Protein AF-A0A7W1TTC9-F1 (afdb_monomer_lite)

Structure (mmCIF, N/CA/C/O backbone):
data_AF-A0A7W1TTC9-F1
#
_entry.id   AF-A0A7W1TTC9-F1
#
loop_
_atom_site.group_PDB
_atom_site.id
_atom_site.type_symbol
_atom_site.label_atom_id
_atom_site.label_alt_id
_atom_site.label_comp_id
_atom_site.label_asym_id
_atom_site.label_entity_id
_atom_site.label_seq_id
_atom_site.pdbx_PDB_ins_code
_atom_site.Cartn_x
_atom_site.Cartn_y
_atom_site.Cartn_z
_atom_site.occupancy
_atom_site.B_iso_or_equiv
_atom_site.auth_seq_id
_atom_site.auth_comp_id
_atom_site.auth_asym_id
_atom_site.auth_atom_id
_atom_site.pdbx_PDB_model_num
ATOM 1 N N . ALA A 1 1 ? -10.951 2.739 59.918 1.00 48.66 1 ALA A N 1
ATOM 2 C CA . ALA A 1 1 ? -11.694 2.281 58.729 1.00 48.66 1 ALA A CA 1
ATOM 3 C C . ALA A 1 1 ? -11.008 2.875 57.509 1.00 48.66 1 ALA A C 1
ATOM 5 O O . ALA A 1 1 ? -11.176 4.056 57.240 1.00 48.66 1 ALA A O 1
ATOM 6 N N . SER A 1 2 ? -10.125 2.104 56.881 1.00 49.78 2 SER A N 1
ATOM 7 C CA . SER A 1 2 ? -9.281 2.545 55.764 1.00 49.78 2 SER A CA 1
ATOM 8 C C . SER A 1 2 ? -8.635 1.302 55.150 1.00 49.78 2 SER A C 1
ATOM 10 O O . SER A 1 2 ? -7.571 0.892 55.607 1.00 49.78 2 SER A O 1
ATOM 12 N N . ALA A 1 3 ? -9.315 0.642 54.209 1.00 56.06 3 ALA A N 1
ATOM 13 C CA . ALA A 1 3 ? -8.767 -0.552 53.555 1.00 56.06 3 ALA A CA 1
ATOM 14 C C . ALA A 1 3 ? -9.307 -0.841 52.136 1.00 56.06 3 ALA A C 1
ATOM 16 O O . ALA A 1 3 ? -9.112 -1.949 51.664 1.00 56.06 3 ALA A O 1
ATOM 17 N N . ASP A 1 4 ? -9.933 0.117 51.436 1.00 58.78 4 ASP A N 1
ATOM 18 C CA . ASP A 1 4 ? -10.489 -0.127 50.082 1.00 58.78 4 ASP A CA 1
ATOM 19 C C . ASP A 1 4 ? -9.902 0.774 48.976 1.00 58.78 4 ASP A C 1
ATOM 21 O O . ASP A 1 4 ? -10.428 0.837 47.869 1.00 58.78 4 ASP A O 1
AT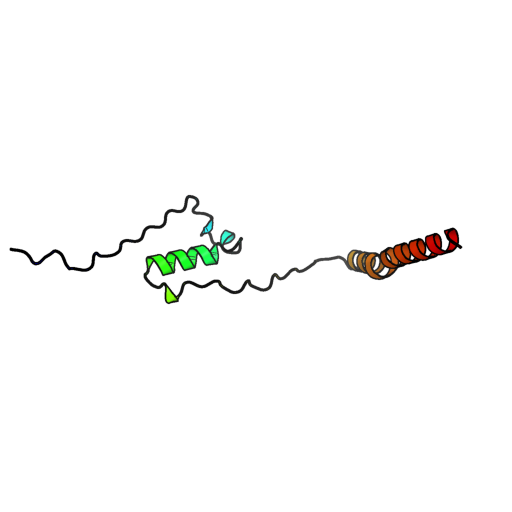OM 25 N N . ALA A 1 5 ? -8.805 1.492 49.239 1.00 59.50 5 ALA A N 1
ATOM 26 C CA . ALA A 1 5 ? -8.250 2.459 48.283 1.00 59.50 5 ALA A CA 1
ATOM 27 C C . ALA A 1 5 ? -7.193 1.890 47.312 1.00 59.50 5 ALA A C 1
ATOM 29 O O . ALA A 1 5 ? -6.766 2.621 46.423 1.00 59.50 5 ALA A O 1
ATOM 30 N N . ASP A 1 6 ? -6.780 0.624 47.462 1.00 62.00 6 ASP A N 1
ATOM 31 C CA . ASP A 1 6 ? -5.583 0.078 46.786 1.00 62.00 6 ASP A CA 1
ATOM 32 C C . ASP A 1 6 ? -5.861 -1.143 45.886 1.00 62.00 6 ASP A C 1
ATOM 34 O O . ASP A 1 6 ? -4.947 -1.829 45.431 1.00 62.00 6 ASP A O 1
ATOM 38 N N . ALA A 1 7 ? -7.136 -1.439 45.602 1.00 66.94 7 ALA A N 1
ATOM 39 C CA . ALA A 1 7 ? -7.481 -2.444 44.602 1.00 66.94 7 ALA A CA 1
ATOM 40 C C . ALA A 1 7 ? -7.226 -1.874 43.191 1.00 66.94 7 ALA A C 1
ATOM 42 O O . ALA A 1 7 ? -7.711 -0.776 42.887 1.00 66.94 7 ALA A O 1
ATOM 43 N N . PRO A 1 8 ? -6.501 -2.585 42.304 1.00 66.75 8 PRO A N 1
ATOM 44 C CA . PRO A 1 8 ? -6.273 -2.115 40.944 1.00 66.75 8 PRO A CA 1
ATOM 45 C C . PRO A 1 8 ? -7.621 -1.905 40.250 1.00 66.75 8 PRO A C 1
ATOM 47 O O . PRO A 1 8 ? -8.446 -2.818 40.167 1.00 66.75 8 PRO A O 1
ATOM 50 N N . LYS A 1 9 ? -7.867 -0.678 39.775 1.00 74.12 9 LYS A N 1
ATOM 51 C CA . LYS A 1 9 ? -9.076 -0.354 39.011 1.00 74.12 9 LYS A CA 1
ATOM 52 C C . LYS A 1 9 ? -9.128 -1.240 37.772 1.00 74.12 9 LYS A C 1
ATOM 54 O O . LYS A 1 9 ? -8.183 -1.255 36.989 1.00 74.12 9 LYS A O 1
ATOM 59 N N . ALA A 1 10 ? -10.251 -1.929 37.584 1.00 74.44 10 ALA A N 1
ATOM 60 C CA . ALA A 1 10 ? -10.526 -2.634 36.343 1.00 74.44 10 ALA A CA 1
ATOM 61 C C . ALA A 1 10 ? -10.474 -1.636 35.175 1.00 74.44 10 ALA A C 1
ATOM 63 O O . ALA A 1 10 ? -11.189 -0.630 35.169 1.00 74.44 10 ALA A O 1
ATOM 64 N N . GLU A 1 11 ? -9.594 -1.895 34.213 1.00 82.19 11 GLU A N 1
ATOM 65 C CA . GLU A 1 11 ? -9.431 -1.062 33.028 1.00 82.19 11 GLU A CA 1
ATOM 66 C C . GLU A 1 11 ? -10.566 -1.371 32.044 1.00 82.19 11 GLU A C 1
ATOM 68 O O . GLU A 1 11 ? -10.695 -2.491 31.552 1.00 82.19 11 GLU A O 1
ATOM 73 N N . ALA A 1 12 ? -11.417 -0.382 31.773 1.00 89.44 12 ALA A N 1
ATOM 74 C CA . ALA A 1 12 ? -12.453 -0.483 30.753 1.00 89.44 12 ALA A CA 1
ATOM 75 C C . ALA A 1 12 ? -11.949 0.143 29.449 1.00 89.44 12 ALA A C 1
ATOM 77 O O . ALA A 1 12 ? -11.475 1.280 29.442 1.00 89.44 12 ALA A O 1
ATOM 78 N N . ARG A 1 13 ? -12.080 -0.590 28.340 1.00 91.44 13 ARG A N 1
ATOM 79 C CA . ARG A 1 13 ? -11.651 -0.153 27.006 1.00 91.44 13 ARG A CA 1
ATOM 80 C C . ARG A 1 13 ? -12.858 0.043 26.099 1.00 91.44 13 ARG A C 1
ATOM 82 O O . ARG A 1 13 ? -13.757 -0.793 26.067 1.00 91.44 13 ARG A O 1
ATOM 89 N N . LEU A 1 14 ? -12.864 1.147 25.355 1.00 94.25 14 LEU A N 1
ATOM 90 C CA . LEU A 1 14 ? -13.911 1.492 24.398 1.00 94.25 14 LEU A CA 1
ATOM 91 C C . LEU A 1 14 ? -13.276 1.992 23.102 1.00 94.25 14 LEU A C 1
ATOM 93 O O . LEU A 1 14 ? -12.389 2.842 23.128 1.00 94.25 14 LEU A O 1
ATOM 97 N N . VAL A 1 15 ? -13.776 1.491 21.974 1.00 95.38 15 VAL A N 1
ATOM 98 C CA . VAL A 1 15 ? -13.446 1.986 20.635 1.00 95.38 15 VAL A CA 1
ATOM 99 C C . VAL A 1 15 ? -14.745 2.380 19.942 1.00 95.38 15 VAL A C 1
ATOM 101 O O . VAL A 1 15 ? -15.707 1.616 19.949 1.00 95.38 15 VAL A O 1
ATOM 104 N N . VAL A 1 16 ? -14.771 3.575 19.350 1.00 96.69 16 VAL A N 1
ATOM 105 C CA . VAL A 1 16 ? -15.909 4.096 18.582 1.00 96.69 16 VAL A CA 1
ATOM 106 C C . VAL A 1 16 ? -15.447 4.344 17.154 1.00 96.69 16 VAL A C 1
ATOM 108 O O . VAL A 1 16 ? -14.444 5.022 16.937 1.00 96.69 16 VAL A O 1
ATOM 111 N N . ILE A 1 17 ? -16.175 3.792 16.185 1.00 96.06 17 ILE A N 1
ATOM 112 C CA . ILE A 1 17 ? -15.884 3.924 14.755 1.00 96.06 17 ILE A CA 1
ATOM 113 C C . ILE A 1 17 ? -17.152 4.434 14.076 1.00 96.06 17 ILE A C 1
ATOM 115 O O . ILE A 1 17 ? -18.236 3.908 14.311 1.00 96.06 17 ILE A O 1
ATOM 119 N N . GLY A 1 18 ? -17.015 5.497 13.282 1.00 96.75 18 GLY A N 1
ATOM 120 C CA . GLY A 1 18 ? -18.147 6.208 12.675 1.00 96.75 18 GLY A CA 1
ATOM 121 C C . GLY A 1 18 ? -18.729 5.551 11.423 1.00 96.75 18 GLY A C 1
ATOM 122 O O . GLY A 1 18 ? -19.743 6.016 10.917 1.00 96.75 18 GLY A O 1
ATOM 123 N N . ASP A 1 19 ? -18.097 4.492 10.928 1.00 94.44 19 ASP A N 1
ATOM 124 C CA . ASP A 1 19 ? -18.507 3.753 9.742 1.00 94.44 19 ASP A CA 1
ATOM 125 C C . ASP A 1 19 ? -18.318 2.259 10.012 1.00 94.44 19 ASP A C 1
ATOM 127 O O . ASP A 1 19 ? -17.238 1.844 10.427 1.00 94.44 19 ASP A O 1
ATOM 131 N N . ALA A 1 20 ? -19.366 1.458 9.824 1.00 94.00 20 ALA A N 1
ATOM 132 C CA . ALA A 1 20 ? -19.318 0.013 10.029 1.00 94.00 20 ALA A CA 1
ATOM 133 C C . ALA A 1 20 ? -18.777 -0.734 8.800 1.00 94.00 20 ALA A C 1
ATOM 135 O O . ALA A 1 20 ? -18.280 -1.857 8.939 1.00 94.00 20 ALA A O 1
ATOM 136 N N . ASP A 1 21 ? -18.818 -0.117 7.615 1.00 95.31 21 ASP A N 1
ATOM 137 C CA . ASP A 1 21 ? -18.442 -0.774 6.365 1.00 95.31 21 ASP A CA 1
ATOM 138 C C . ASP A 1 21 ? -16.958 -1.141 6.330 1.00 95.31 21 ASP A C 1
ATOM 140 O O . ASP A 1 21 ? -16.595 -2.103 5.659 1.00 95.31 21 ASP A O 1
ATOM 144 N N . PHE A 1 22 ? -16.095 -0.478 7.113 1.00 93.88 22 PHE A N 1
ATOM 145 C CA . PHE A 1 22 ? -14.676 -0.848 7.221 1.00 93.88 22 PHE A CA 1
ATOM 146 C C . PHE A 1 22 ? -14.474 -2.320 7.643 1.00 93.88 22 PHE A C 1
ATOM 148 O O . PHE A 1 22 ? -13.499 -2.948 7.234 1.00 93.88 22 PHE A O 1
ATOM 155 N N . ALA A 1 23 ? -15.399 -2.890 8.423 1.00 94.38 23 ALA A N 1
ATOM 156 C CA . ALA A 1 23 ? -15.349 -4.280 8.875 1.00 94.38 23 ALA A CA 1
ATOM 157 C C . ALA A 1 23 ? -16.122 -5.244 7.954 1.00 94.38 23 ALA A C 1
ATOM 159 O O . ALA A 1 23 ? -16.146 -6.451 8.204 1.00 94.38 23 ALA A O 1
ATOM 160 N N . ALA A 1 24 ? -16.756 -4.747 6.889 1.00 95.94 24 ALA A N 1
ATOM 161 C CA . ALA A 1 24 ? -17.500 -5.579 5.958 1.00 95.94 24 ALA A CA 1
ATOM 162 C C . ALA A 1 24 ? -16.559 -6.448 5.109 1.00 95.94 24 ALA A C 1
ATOM 164 O O . ALA A 1 24 ? -15.488 -6.014 4.687 1.00 95.94 24 ALA A O 1
ATOM 165 N N . ASN A 1 25 ? -16.988 -7.673 4.783 1.00 93.88 25 ASN A N 1
ATOM 166 C CA . ASN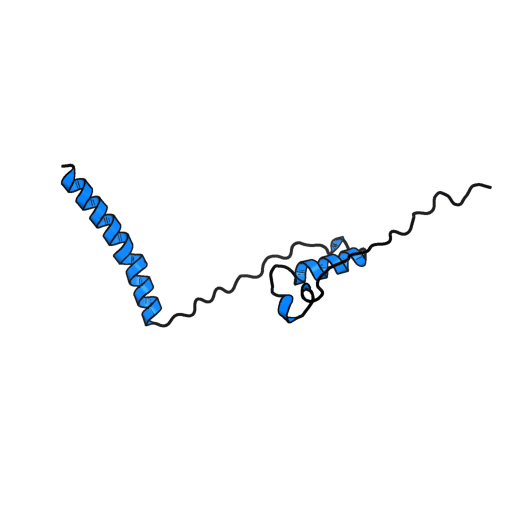 A 1 25 ? -16.175 -8.650 4.041 1.00 93.88 25 ASN A CA 1
ATOM 167 C C . ASN A 1 25 ? -15.586 -8.099 2.731 1.00 93.88 25 ASN A C 1
ATOM 169 O O . ASN A 1 25 ? -14.448 -8.407 2.384 1.00 93.88 25 ASN A O 1
ATOM 173 N N . TRP A 1 26 ? -16.352 -7.271 2.016 1.00 92.81 26 TRP A N 1
ATOM 174 C CA . TRP A 1 26 ? -15.938 -6.650 0.754 1.00 92.81 26 TRP A CA 1
ATOM 175 C C . TRP A 1 26 ? -14.888 -5.543 0.938 1.00 92.81 26 TRP A C 1
ATOM 177 O O . TRP A 1 26 ? -14.161 -5.218 0.002 1.00 92.81 26 TRP A O 1
ATOM 187 N N . MET A 1 27 ? -14.777 -5.000 2.148 1.00 93.62 27 MET A N 1
ATOM 188 C CA . MET A 1 27 ? -13.924 -3.874 2.504 1.00 93.62 27 MET A CA 1
ATOM 189 C C . MET A 1 27 ? -12.651 -4.307 3.260 1.00 93.62 27 MET A C 1
ATOM 191 O O . MET A 1 27 ? -11.692 -3.541 3.344 1.00 93.62 27 MET A O 1
ATOM 195 N N . LEU A 1 28 ? -12.574 -5.559 3.740 1.00 89.38 28 LE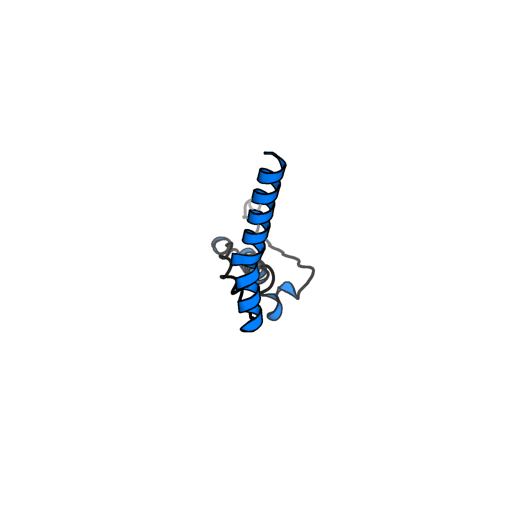U A N 1
ATOM 196 C CA . LEU A 1 28 ? -11.400 -6.109 4.444 1.00 89.38 28 LEU A CA 1
ATOM 197 C C . LEU A 1 28 ? -10.100 -6.036 3.625 1.00 89.38 28 LEU A C 1
ATOM 199 O O . LEU A 1 28 ? -9.022 -5.849 4.190 1.00 89.38 28 LEU A O 1
ATOM 203 N N . GLY A 1 29 ? -10.192 -6.201 2.302 1.00 84.69 29 GLY A N 1
ATOM 204 C CA . GLY A 1 29 ? -9.048 -6.109 1.387 1.00 84.69 29 GLY A CA 1
ATOM 205 C C . GLY A 1 29 ? -8.617 -4.674 1.073 1.00 84.69 29 GLY A C 1
ATOM 206 O O . GLY A 1 29 ? -7.572 -4.465 0.456 1.00 84.69 29 GLY A O 1
ATOM 207 N N . PHE A 1 30 ? -9.403 -3.682 1.487 1.00 84.31 30 PHE A N 1
ATOM 208 C CA . PHE A 1 30 ? -9.135 -2.278 1.231 1.00 84.31 30 PHE A CA 1
ATOM 209 C C . PHE A 1 30 ? -8.278 -1.678 2.352 1.00 84.31 30 PHE A C 1
ATOM 211 O O . PHE A 1 30 ? -8.595 -1.812 3.529 1.00 84.31 30 PHE A O 1
ATOM 218 N N . GLN A 1 31 ? -7.178 -1.023 1.970 1.00 79.62 31 GLN A N 1
ATOM 219 C CA . GLN A 1 31 ? -6.399 -0.080 2.794 1.00 79.62 31 GLN A CA 1
ATOM 220 C C . GLN A 1 31 ? -6.246 -0.439 4.290 1.00 79.62 31 GLN A C 1
ATOM 222 O O . GLN A 1 31 ? -6.495 0.383 5.162 1.00 79.62 31 GLN A O 1
ATOM 227 N N . GLY A 1 32 ? -5.805 -1.660 4.611 1.00 86.25 32 GLY A N 1
ATOM 228 C CA . GLY A 1 32 ? -5.481 -2.033 5.996 1.00 86.25 32 GLY A CA 1
ATOM 229 C C . GLY A 1 32 ? -6.687 -2.187 6.933 1.00 86.25 32 GLY A C 1
ATOM 230 O O . GLY A 1 32 ? -6.491 -2.368 8.132 1.00 86.25 32 GLY A O 1
ATOM 231 N N . ASN A 1 33 ? -7.920 -2.186 6.418 1.00 93.81 33 ASN A N 1
ATOM 232 C CA . ASN A 1 33 ? -9.139 -2.333 7.219 1.00 93.81 33 ASN A CA 1
ATOM 233 C C . ASN A 1 33 ? -9.182 -3.640 8.012 1.00 93.81 33 ASN A C 1
ATOM 235 O O . ASN A 1 33 ? -9.488 -3.640 9.205 1.00 93.81 33 ASN A O 1
ATOM 239 N N . ARG A 1 34 ? -8.781 -4.751 7.380 1.00 91.69 34 ARG A N 1
ATOM 240 C CA . ARG A 1 34 ? -8.582 -6.029 8.076 1.00 91.69 34 ARG A CA 1
ATOM 241 C C . ARG A 1 34 ? -7.620 -5.888 9.251 1.00 91.69 34 ARG A C 1
ATOM 243 O O . ARG A 1 34 ? -7.847 -6.480 10.304 1.00 91.69 34 ARG A O 1
ATOM 250 N N . ASP A 1 35 ? -6.541 -5.134 9.069 1.00 92.44 35 ASP A N 1
ATOM 251 C CA . ASP A 1 35 ? -5.521 -5.012 10.097 1.00 92.44 35 ASP A CA 1
ATOM 252 C C . ASP A 1 35 ? -6.005 -4.172 11.270 1.00 92.44 35 ASP A C 1
ATOM 254 O O . ASP A 1 35 ? -5.813 -4.573 12.419 1.00 92.44 35 ASP A O 1
ATOM 258 N N . LEU A 1 36 ? -6.673 -3.058 10.974 1.00 93.38 36 LEU A N 1
ATOM 259 C CA . LEU A 1 36 ? -7.304 -2.201 11.967 1.00 93.38 36 LEU A CA 1
ATOM 260 C C . LEU A 1 36 ? -8.340 -2.976 12.787 1.00 93.38 36 LEU A C 1
ATOM 262 O O . LEU A 1 36 ? -8.268 -2.964 14.014 1.00 93.38 36 LEU A O 1
ATOM 266 N N . PHE A 1 37 ? -9.254 -3.692 12.126 1.00 94.81 37 PHE A N 1
ATOM 267 C CA . PHE A 1 37 ? -10.308 -4.457 12.795 1.00 94.81 37 PHE A CA 1
ATOM 268 C C . PHE A 1 37 ? -9.740 -5.503 13.765 1.00 94.81 37 PHE A C 1
ATOM 270 O O . PHE A 1 37 ? -10.133 -5.553 14.931 1.00 94.81 37 PHE A O 1
ATOM 277 N N . LEU A 1 38 ? -8.763 -6.299 13.316 1.00 93.75 38 LEU A N 1
ATOM 278 C CA . LEU A 1 38 ? -8.133 -7.324 14.154 1.00 93.75 38 LEU A CA 1
ATOM 279 C C . LEU A 1 38 ? -7.339 -6.717 15.318 1.00 93.75 38 LEU A C 1
ATOM 281 O O . LEU A 1 38 ? -7.368 -7.252 16.423 1.00 93.75 38 LEU A O 1
ATOM 285 N N . ASN A 1 39 ? -6.652 -5.595 15.097 1.00 94.69 39 ASN A N 1
ATOM 286 C CA . ASN A 1 39 ? -5.885 -4.939 16.154 1.00 94.69 39 ASN A CA 1
ATOM 287 C C . ASN A 1 39 ? -6.800 -4.296 17.207 1.00 94.69 39 ASN A C 1
ATOM 289 O O . ASN A 1 39 ? -6.505 -4.394 18.395 1.00 94.69 39 ASN A O 1
ATOM 293 N N . VAL A 1 40 ? -7.930 -3.710 16.795 1.00 95.25 40 VAL A N 1
ATOM 294 C CA . VAL A 1 40 ? -8.970 -3.218 17.715 1.00 95.25 40 VAL A CA 1
ATOM 295 C C . VAL A 1 40 ? -9.527 -4.363 18.560 1.00 95.25 40 VAL A C 1
ATOM 297 O O . VAL A 1 40 ? -9.601 -4.229 19.779 1.00 95.25 40 VAL A O 1
ATOM 300 N N . ALA A 1 41 ? -9.863 -5.501 17.943 1.00 94.31 41 ALA A N 1
ATOM 301 C CA . ALA A 1 41 ? -10.362 -6.670 18.666 1.00 94.31 41 ALA A CA 1
ATOM 302 C C . ALA A 1 41 ? -9.339 -7.196 19.689 1.00 94.31 41 ALA A C 1
ATOM 304 O O . ALA A 1 41 ? -9.688 -7.393 20.851 1.00 94.31 41 ALA A O 1
ATOM 305 N N . ASN A 1 42 ? -8.073 -7.335 19.283 1.00 94.75 42 ASN A N 1
ATOM 306 C CA . ASN A 1 42 ? -6.985 -7.764 20.166 1.00 94.75 42 ASN A CA 1
ATOM 307 C C . ASN A 1 42 ? -6.772 -6.791 21.337 1.00 94.75 42 ASN A C 1
ATOM 309 O O . ASN A 1 42 ? -6.565 -7.215 22.474 1.00 94.75 42 ASN A O 1
ATOM 313 N N . TRP A 1 43 ? -6.851 -5.482 21.079 1.00 93.62 43 TRP A N 1
ATOM 314 C CA . TRP A 1 43 ? -6.709 -4.458 22.113 1.00 93.62 43 TRP A CA 1
ATOM 315 C C . TRP A 1 43 ? -7.867 -4.487 23.117 1.00 93.62 43 TRP A C 1
ATOM 317 O O . TRP A 1 43 ? -7.637 -4.425 24.327 1.00 93.62 43 TRP A O 1
ATOM 327 N N . LEU A 1 44 ? -9.103 -4.641 22.631 1.00 93.75 44 LEU A N 1
ATOM 328 C CA . LEU A 1 44 ? -10.294 -4.778 23.473 1.00 93.75 44 LEU A CA 1
ATOM 329 C C . LEU A 1 44 ? -10.281 -6.073 24.297 1.00 93.75 44 LEU A C 1
ATOM 331 O O . LEU A 1 44 ? -10.828 -6.096 25.396 1.00 93.75 44 LEU A O 1
ATOM 335 N N . SER A 1 45 ? -9.628 -7.132 23.810 1.00 92.44 45 SER A N 1
ATOM 336 C CA . SER A 1 45 ? -9.501 -8.410 24.517 1.00 92.44 45 SER A CA 1
ATOM 337 C C . SER A 1 45 ? -8.271 -8.515 25.427 1.00 92.44 45 SER A C 1
ATOM 339 O O . SER A 1 45 ? -7.938 -9.624 25.838 1.00 92.44 45 SER A O 1
ATOM 341 N N . LEU A 1 46 ? -7.568 -7.407 25.706 1.00 89.44 46 LEU A N 1
ATOM 342 C CA . LEU A 1 46 ? -6.322 -7.374 26.498 1.00 89.44 46 LEU A CA 1
ATOM 343 C C . LEU A 1 46 ? -5.173 -8.225 25.903 1.00 89.44 46 LEU A C 1
ATOM 345 O O . LEU A 1 46 ? -4.227 -8.579 26.602 1.00 89.44 46 LEU A O 1
ATOM 349 N N . GLN A 1 47 ? -5.230 -8.548 24.606 1.00 87.88 47 GLN A N 1
ATOM 350 C CA . GLN A 1 47 ? -4.239 -9.363 23.885 1.00 87.88 47 GLN A CA 1
ATOM 351 C C . GLN A 1 47 ? -3.297 -8.472 23.065 1.00 87.88 47 GLN A C 1
ATOM 353 O O . GLN A 1 47 ? -3.156 -8.610 21.849 1.00 87.88 47 GLN A O 1
ATOM 358 N N . GLU A 1 48 ? -2.652 -7.512 23.726 1.00 84.00 48 GLU A N 1
ATOM 359 C CA . GLU A 1 48 ? -1.801 -6.514 23.060 1.00 84.00 48 GLU A CA 1
ATOM 360 C C . GLU A 1 48 ? -0.571 -7.120 22.381 1.00 84.00 48 GLU A C 1
ATOM 362 O O . GLU A 1 48 ? -0.099 -6.606 21.371 1.00 84.00 48 GLU A O 1
ATOM 367 N N . ASN A 1 49 ? -0.107 -8.269 22.869 1.00 87.12 49 ASN A N 1
ATOM 368 C CA . ASN A 1 49 ? 0.961 -9.046 22.246 1.00 87.12 49 ASN A CA 1
ATOM 369 C C . ASN A 1 49 ? 0.610 -9.548 20.830 1.00 87.12 49 ASN A C 1
ATOM 371 O O . ASN A 1 49 ? 1.506 -9.975 20.105 1.00 87.12 49 ASN A O 1
ATOM 375 N N . LEU A 1 50 ? -0.668 -9.514 20.435 1.00 84.38 50 LEU A N 1
ATOM 376 C CA . LEU A 1 50 ? -1.135 -9.886 19.096 1.00 84.38 50 LEU A CA 1
ATOM 377 C C . LEU A 1 50 ? -1.323 -8.682 18.159 1.00 84.38 50 LEU A C 1
ATOM 379 O O . LEU A 1 50 ? -1.675 -8.860 16.987 1.00 84.38 50 LEU A O 1
ATOM 383 N N . ILE A 1 51 ? -1.126 -7.457 18.648 1.00 84.31 51 ILE A N 1
ATOM 384 C CA . ILE A 1 51 ? -1.175 -6.254 17.818 1.00 84.31 51 ILE A CA 1
ATOM 385 C C . ILE A 1 51 ? 0.112 -6.205 16.995 1.00 84.31 51 ILE A C 1
ATOM 387 O O . ILE A 1 51 ? 1.211 -6.087 17.528 1.00 84.31 51 ILE A O 1
ATOM 391 N N . ALA A 1 52 ? -0.024 -6.299 15.674 1.00 83.19 52 ALA A N 1
ATOM 392 C CA . ALA A 1 52 ? 1.109 -6.285 14.760 1.00 83.19 52 ALA A CA 1
ATOM 393 C C . ALA A 1 52 ? 0.774 -5.524 13.476 1.00 83.19 52 ALA A C 1
ATOM 395 O O . ALA A 1 52 ? -0.379 -5.475 13.036 1.00 83.19 52 ALA A O 1
ATOM 396 N N . ILE A 1 53 ? 1.814 -4.973 12.850 1.00 78.19 53 ILE A N 1
ATOM 397 C CA . ILE A 1 53 ? 1.761 -4.514 11.462 1.00 78.19 53 ILE A CA 1
ATOM 398 C C . ILE A 1 53 ? 1.977 -5.755 10.601 1.00 78.19 53 ILE A C 1
ATOM 400 O O . ILE A 1 53 ? 3.086 -6.291 10.538 1.00 78.19 53 ILE A O 1
ATOM 404 N N . ARG A 1 54 ? 0.907 -6.256 9.981 1.00 78.38 54 ARG A N 1
ATOM 405 C CA . ARG A 1 54 ? 1.014 -7.424 9.107 1.00 78.38 54 ARG A CA 1
ATOM 406 C C . ARG A 1 54 ? 1.778 -7.034 7.835 1.00 78.38 54 ARG A C 1
ATOM 408 O O . ARG A 1 54 ? 1.590 -5.931 7.318 1.00 78.38 54 ARG A O 1
ATOM 415 N N . PRO A 1 55 ? 2.666 -7.906 7.324 1.00 69.81 55 PRO A N 1
ATOM 416 C CA . PRO A 1 55 ? 3.369 -7.632 6.082 1.00 69.81 55 PRO A CA 1
ATOM 417 C C . PRO A 1 55 ? 2.347 -7.468 4.960 1.00 69.81 55 PRO A C 1
ATOM 419 O O . PRO A 1 55 ? 1.441 -8.291 4.802 1.00 69.81 55 PRO A O 1
ATOM 422 N N . LYS A 1 56 ? 2.498 -6.391 4.183 1.00 68.75 56 LYS A N 1
ATOM 423 C CA . LYS A 1 56 ? 1.642 -6.136 3.029 1.00 68.75 56 LYS A CA 1
ATOM 424 C C . LYS A 1 56 ? 1.732 -7.341 2.098 1.00 68.75 56 LYS A C 1
ATOM 426 O O . LYS A 1 56 ? 2.830 -7.723 1.689 1.00 68.75 56 LYS A O 1
ATOM 431 N N . SER A 1 57 ? 0.590 -7.951 1.791 1.00 68.75 57 SER A N 1
ATOM 432 C CA . SER A 1 57 ? 0.538 -9.035 0.813 1.00 68.75 57 SER A CA 1
ATOM 433 C C . SER A 1 57 ? 1.151 -8.544 -0.503 1.00 68.75 57 SER A C 1
ATOM 435 O O . SER A 1 57 ? 0.962 -7.368 -0.836 1.00 68.75 57 SER A O 1
ATOM 437 N N . PRO A 1 58 ? 1.893 -9.391 -1.240 1.00 64.06 58 PRO A N 1
ATOM 438 C CA . PRO A 1 58 ? 2.397 -9.018 -2.552 1.00 64.06 58 PRO A CA 1
ATOM 439 C C . PRO A 1 58 ? 1.236 -8.497 -3.393 1.00 64.06 58 PRO A C 1
ATOM 441 O O . PRO A 1 58 ? 0.227 -9.178 -3.564 1.00 64.06 58 PRO A O 1
ATOM 444 N N . ASP A 1 59 ? 1.365 -7.260 -3.855 1.00 66.75 59 ASP A N 1
ATOM 445 C CA . ASP A 1 59 ? 0.388 -6.637 -4.733 1.00 66.75 59 ASP A CA 1
ATOM 446 C C . ASP A 1 59 ? 0.491 -7.390 -6.071 1.00 66.75 59 ASP A C 1
ATOM 448 O O . ASP A 1 59 ? 1.484 -7.229 -6.787 1.00 66.75 59 ASP A O 1
ATOM 452 N N . ASP A 1 60 ? -0.463 -8.278 -6.382 1.00 61.78 60 ASP A N 1
ATOM 453 C CA . ASP A 1 60 ? -0.491 -9.008 -7.659 1.00 61.78 60 ASP A CA 1
ATOM 454 C C . ASP A 1 60 ? -0.913 -8.035 -8.765 1.00 61.78 60 ASP A C 1
ATOM 456 O O . ASP A 1 60 ? -2.063 -7.974 -9.205 1.00 61.78 60 ASP A O 1
ATOM 460 N N . ARG A 1 61 ? 0.033 -7.188 -9.174 1.00 68.19 61 ARG A N 1
ATOM 461 C CA . ARG A 1 61 ? -0.144 -6.193 -10.233 1.00 68.19 61 ARG A CA 1
ATOM 462 C C . ARG A 1 61 ? -0.096 -6.881 -11.586 1.00 68.19 61 ARG A C 1
ATOM 464 O O . ARG A 1 61 ? 0.848 -6.716 -12.361 1.00 68.19 61 ARG A O 1
ATOM 471 N N . ARG A 1 62 ? -1.136 -7.657 -11.877 1.00 72.56 62 ARG A N 1
ATOM 472 C CA . ARG A 1 62 ? -1.324 -8.272 -13.188 1.00 72.56 62 ARG A CA 1
ATOM 473 C C . ARG A 1 62 ? -1.718 -7.203 -14.185 1.00 72.56 62 ARG A C 1
ATOM 475 O O . ARG A 1 62 ? -2.869 -6.788 -14.275 1.00 72.56 62 ARG A O 1
ATOM 482 N N . ILE A 1 63 ? -0.733 -6.767 -14.956 1.00 76.62 63 ILE A N 1
ATOM 483 C CA . ILE A 1 63 ? -0.971 -5.962 -16.144 1.00 76.62 63 ILE A CA 1
ATOM 484 C C . ILE A 1 63 ? -1.534 -6.906 -17.207 1.00 76.62 63 ILE A C 1
ATOM 486 O O . ILE A 1 63 ? -0.804 -7.701 -17.799 1.00 76.62 63 ILE A O 1
ATOM 490 N N . THR A 1 64 ? -2.847 -6.847 -17.419 1.00 83.50 64 THR A N 1
ATOM 491 C CA . THR A 1 64 ? -3.496 -7.543 -18.531 1.00 83.50 64 THR A CA 1
ATOM 492 C C . THR A 1 64 ? -3.359 -6.672 -19.778 1.00 83.50 64 THR A C 1
ATOM 494 O O . THR A 1 64 ? -3.785 -5.521 -19.809 1.00 83.50 64 THR A O 1
ATOM 497 N N . MET A 1 65 ? -2.681 -7.194 -20.796 1.00 87.44 65 MET A N 1
ATOM 498 C CA . MET A 1 65 ? -2.447 -6.501 -22.061 1.00 87.44 65 MET A CA 1
ATOM 499 C C . MET A 1 65 ? -2.656 -7.467 -23.217 1.00 87.44 65 MET A C 1
ATOM 501 O O . MET A 1 65 ? -2.300 -8.643 -23.119 1.00 87.44 65 MET A O 1
ATOM 505 N N . SER A 1 66 ? -3.199 -6.966 -24.326 1.00 91.50 66 SER A N 1
ATOM 506 C CA . SER A 1 66 ? -3.178 -7.714 -25.582 1.00 91.50 66 SER A CA 1
ATOM 507 C C . SER A 1 66 ? -1.740 -7.841 -26.105 1.00 91.50 66 SER A C 1
ATOM 509 O O . SER A 1 66 ? -0.870 -7.021 -25.788 1.00 91.50 66 SER A O 1
ATOM 511 N N . ALA A 1 67 ? -1.481 -8.850 -26.943 1.00 91.75 67 ALA A N 1
ATOM 512 C CA . ALA A 1 67 ? -0.168 -9.049 -27.566 1.00 91.75 67 ALA A CA 1
ATOM 513 C C . ALA A 1 67 ? 0.314 -7.795 -28.330 1.00 91.75 67 ALA A C 1
ATOM 515 O O . ALA A 1 67 ? 1.500 -7.447 -28.306 1.00 91.75 67 ALA A O 1
ATOM 516 N N . ASP A 1 68 ? -0.622 -7.058 -28.932 1.00 95.31 68 ASP A N 1
ATOM 517 C CA . ASP A 1 68 ? -0.339 -5.812 -29.642 1.00 95.31 68 ASP A CA 1
ATOM 518 C C . ASP A 1 68 ? 0.057 -4.680 -28.691 1.00 95.31 68 ASP A C 1
ATOM 520 O O . ASP A 1 68 ? 1.010 -3.945 -28.964 1.00 95.31 68 ASP A O 1
ATOM 524 N N . GLN A 1 69 ? -0.635 -4.537 -27.554 1.00 94.56 69 GLN A N 1
ATOM 525 C CA . GLN A 1 69 ? -0.284 -3.544 -26.534 1.00 94.56 69 GLN A CA 1
ATOM 526 C C . GLN A 1 69 ? 1.115 -3.807 -25.978 1.00 94.56 69 GLN A C 1
ATOM 528 O O . GLN A 1 69 ? 1.920 -2.879 -25.878 1.00 94.56 69 GLN A O 1
ATOM 533 N N . GLN A 1 70 ? 1.443 -5.069 -25.699 1.00 95.00 70 GLN A N 1
ATOM 534 C CA . GLN A 1 70 ? 2.768 -5.446 -25.214 1.00 95.00 70 GLN A CA 1
ATOM 535 C C . GLN A 1 70 ? 3.862 -5.140 -26.247 1.00 95.00 70 GLN A C 1
ATOM 537 O O . GLN A 1 70 ? 4.900 -4.568 -25.903 1.00 95.00 70 GLN A O 1
ATOM 542 N N . THR A 1 71 ? 3.618 -5.455 -27.523 1.00 95.81 71 THR A N 1
ATOM 543 C CA . THR A 1 71 ? 4.552 -5.157 -28.619 1.00 95.81 71 THR A CA 1
ATOM 544 C C . THR A 1 71 ? 4.796 -3.656 -28.761 1.00 95.81 71 THR A C 1
ATOM 546 O O . THR A 1 71 ? 5.946 -3.223 -28.873 1.00 95.81 71 THR A O 1
ATOM 549 N N . ARG A 1 72 ? 3.736 -2.841 -28.696 1.00 96.62 72 ARG A N 1
ATOM 550 C CA . ARG A 1 72 ? 3.847 -1.375 -28.755 1.00 96.62 72 ARG A CA 1
ATOM 551 C C . ARG A 1 72 ? 4.656 -0.825 -27.588 1.00 96.62 72 ARG A C 1
ATOM 553 O O . ARG A 1 72 ? 5.579 -0.048 -27.816 1.00 96.62 72 ARG A O 1
ATOM 560 N N . VAL A 1 73 ? 4.350 -1.252 -26.361 1.00 96.31 73 VAL A N 1
ATOM 561 C CA . VAL A 1 73 ? 5.082 -0.823 -25.159 1.00 96.31 73 VAL A CA 1
ATOM 562 C C . VAL A 1 73 ? 6.561 -1.179 -25.276 1.00 96.31 73 VAL A C 1
ATOM 564 O O . VAL A 1 73 ? 7.408 -0.332 -24.994 1.00 96.31 73 VAL A O 1
ATOM 567 N N . ARG A 1 74 ? 6.886 -2.386 -25.757 1.00 95.56 74 ARG A N 1
ATOM 568 C CA . ARG A 1 74 ? 8.270 -2.827 -25.973 1.00 95.56 74 ARG A CA 1
ATOM 569 C C . ARG A 1 74 ? 9.019 -1.918 -26.947 1.00 95.56 74 ARG A C 1
ATOM 571 O O . ARG A 1 74 ? 10.103 -1.453 -26.617 1.00 95.56 74 ARG A O 1
ATOM 578 N N . TRP A 1 75 ? 8.443 -1.621 -28.111 1.00 97.94 75 TRP A N 1
ATOM 579 C CA . TRP A 1 75 ? 9.079 -0.737 -29.094 1.00 97.94 75 TRP A CA 1
ATOM 580 C C . TRP A 1 75 ? 9.240 0.699 -28.589 1.00 97.94 75 TRP A C 1
ATOM 582 O O . TRP A 1 75 ? 10.312 1.289 -28.748 1.00 97.94 75 TRP A O 1
ATOM 592 N N . LEU A 1 76 ? 8.208 1.245 -27.940 1.00 97.62 76 LEU A N 1
ATOM 593 C CA . LEU A 1 76 ? 8.243 2.594 -27.375 1.00 97.62 76 LEU A CA 1
ATOM 594 C C . LEU A 1 76 ? 9.352 2.747 -26.330 1.00 97.62 76 LEU A C 1
ATOM 596 O O . LEU A 1 76 ? 10.159 3.672 -26.415 1.00 97.62 76 LEU A O 1
ATOM 600 N N . SER A 1 77 ? 9.386 1.830 -25.365 1.00 96.62 77 SER A N 1
ATOM 601 C CA . SER A 1 77 ? 10.275 1.910 -24.202 1.00 96.62 77 SER A CA 1
ATOM 602 C C . SER A 1 77 ? 11.723 1.548 -24.515 1.00 96.62 77 SER A C 1
ATOM 604 O O . SER A 1 77 ? 12.624 2.232 -24.035 1.00 96.62 77 SER A O 1
ATOM 606 N N . LEU A 1 78 ? 11.966 0.510 -25.322 1.00 97.25 78 LEU A N 1
ATOM 607 C CA . LEU A 1 78 ? 13.330 0.042 -25.586 1.00 97.25 78 LEU A CA 1
ATOM 608 C C . LEU A 1 78 ? 14.015 0.823 -26.710 1.00 97.25 78 LEU A C 1
ATOM 610 O O . LEU A 1 78 ? 15.229 0.991 -26.661 1.00 97.25 78 LEU A O 1
ATOM 614 N N . PHE A 1 79 ? 13.270 1.284 -27.720 1.00 97.19 79 PHE A N 1
ATOM 615 C CA . PHE A 1 79 ? 13.879 1.826 -28.938 1.00 97.19 79 PHE A CA 1
ATOM 616 C C . PHE A 1 79 ? 13.498 3.277 -29.212 1.00 97.19 79 PHE A C 1
ATOM 618 O O . PHE A 1 79 ? 14.387 4.104 -29.401 1.00 97.19 79 PHE A O 1
ATOM 625 N N . ILE A 1 80 ? 12.204 3.614 -29.221 1.00 97.94 80 ILE A N 1
ATOM 626 C CA . ILE A 1 80 ? 11.762 4.948 -29.657 1.00 97.94 80 ILE A CA 1
ATOM 627 C C . ILE A 1 80 ? 12.220 6.025 -28.673 1.00 97.94 80 ILE A C 1
ATOM 629 O O . ILE A 1 80 ? 12.871 6.983 -29.085 1.00 97.94 80 ILE A O 1
ATOM 633 N N . ILE A 1 81 ? 11.917 5.876 -27.380 1.00 98.00 81 ILE A N 1
ATOM 634 C CA . ILE A 1 81 ? 12.276 6.891 -26.379 1.00 98.00 81 ILE A CA 1
ATOM 635 C C . ILE A 1 81 ? 13.805 7.051 -26.276 1.00 98.00 81 ILE A C 1
ATOM 637 O O . ILE A 1 81 ? 14.281 8.180 -26.433 1.00 98.00 81 ILE A O 1
ATOM 641 N N . PRO A 1 82 ? 14.603 5.977 -26.092 1.00 97.75 82 PRO A N 1
ATOM 642 C CA . PRO A 1 82 ? 16.058 6.110 -26.056 1.00 97.75 82 PRO A CA 1
ATOM 643 C C . PRO A 1 82 ? 16.638 6.657 -27.366 1.00 97.75 82 PRO A C 1
ATOM 645 O O . PRO A 1 82 ? 17.529 7.505 -27.336 1.00 97.75 82 PRO A O 1
ATOM 648 N N . GLY A 1 83 ? 16.104 6.234 -28.516 1.00 98.19 83 GLY A N 1
ATOM 649 C CA . GLY A 1 83 ? 16.541 6.699 -29.832 1.00 98.19 83 GLY A CA 1
ATOM 650 C C . GLY A 1 83 ? 16.301 8.193 -30.048 1.00 98.19 83 GLY A C 1
ATOM 651 O O . GLY A 1 83 ? 17.186 8.889 -30.545 1.00 98.19 83 GLY A O 1
ATOM 652 N N . LEU A 1 84 ? 15.148 8.715 -29.618 1.00 98.19 84 LEU A N 1
ATOM 653 C CA . LEU A 1 84 ? 14.850 10.149 -29.677 1.00 98.19 84 LEU A CA 1
ATOM 654 C C . LEU A 1 84 ? 15.799 10.963 -28.794 1.00 98.19 84 LEU A C 1
ATOM 656 O O . LEU A 1 84 ? 16.306 11.997 -29.234 1.00 98.19 84 LEU A O 1
ATOM 660 N N . LEU A 1 85 ? 16.076 10.489 -27.576 1.00 97.62 85 LEU A N 1
ATOM 661 C CA . LEU A 1 85 ? 17.029 11.140 -26.674 1.00 97.62 85 LEU A CA 1
ATOM 662 C C . LEU A 1 85 ? 18.443 11.149 -27.265 1.00 97.62 85 LEU A C 1
ATOM 664 O O . LEU A 1 85 ? 19.105 12.189 -27.265 1.00 97.62 85 LEU A O 1
ATOM 668 N N . PHE A 1 86 ? 18.887 10.024 -27.828 1.00 97.62 86 PHE A N 1
ATOM 669 C CA . PHE A 1 86 ? 20.187 9.926 -28.486 1.00 97.62 86 PHE A CA 1
ATOM 670 C C . PHE A 1 86 ? 20.284 10.861 -29.698 1.00 97.62 86 PHE A C 1
ATOM 672 O O . PHE A 1 86 ? 21.240 11.629 -29.811 1.00 97.62 86 PHE A O 1
ATOM 679 N N . ALA A 1 87 ? 19.272 10.865 -30.568 1.00 97.44 87 ALA A N 1
ATOM 680 C CA . ALA A 1 87 ? 19.223 11.744 -31.734 1.00 97.44 87 ALA A CA 1
ATOM 681 C C . ALA A 1 87 ? 19.234 13.228 -31.336 1.00 97.44 87 ALA A C 1
ATOM 683 O O . ALA A 1 87 ? 19.925 14.031 -31.968 1.00 97.44 87 ALA A O 1
ATOM 684 N N . ALA A 1 88 ? 18.520 13.600 -30.269 1.00 97.19 88 ALA A N 1
ATOM 685 C CA . ALA A 1 88 ? 18.574 14.949 -29.714 1.00 97.19 88 ALA A CA 1
ATOM 686 C C . ALA A 1 88 ? 19.988 15.293 -29.211 1.00 97.19 88 ALA A C 1
ATOM 688 O O . ALA A 1 88 ? 20.512 16.362 -29.535 1.00 97.19 88 ALA 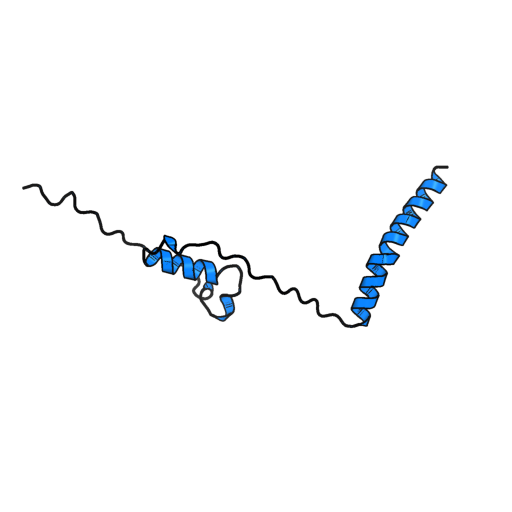A O 1
ATOM 689 N N . GLY A 1 89 ? 20.642 14.372 -28.499 1.00 96.25 89 GLY A N 1
ATOM 690 C CA . GLY A 1 89 ? 22.034 14.511 -28.065 1.00 96.25 89 GLY A CA 1
ATOM 691 C C . GLY A 1 89 ? 22.991 14.748 -29.236 1.00 96.25 89 GLY A C 1
ATOM 692 O O . GLY A 1 89 ? 23.679 15.767 -29.277 1.00 96.25 89 GLY A O 1
ATOM 693 N N . VAL A 1 90 ? 22.965 13.877 -30.246 1.00 97.12 90 VAL A N 1
ATOM 694 C CA . VAL A 1 90 ? 23.806 13.994 -31.451 1.00 97.12 90 VAL A CA 1
ATOM 695 C C . VAL A 1 90 ? 23.542 15.305 -32.197 1.00 97.12 90 VAL A C 1
ATOM 697 O O . VAL A 1 90 ? 24.479 16.024 -32.548 1.00 97.12 90 VAL A O 1
ATOM 700 N N . ARG A 1 91 ? 22.270 15.676 -32.386 1.00 97.25 91 ARG A N 1
ATOM 701 C CA . ARG A 1 91 ? 21.888 16.937 -33.041 1.00 97.25 91 ARG A CA 1
ATOM 702 C C . ARG A 1 91 ? 22.445 18.153 -32.303 1.00 97.25 91 ARG A C 1
ATOM 704 O O . ARG A 1 91 ? 22.899 19.100 -32.944 1.00 97.25 91 ARG A O 1
ATOM 711 N N . THR A 1 92 ? 22.371 18.165 -30.973 1.00 96.62 92 THR A N 1
ATOM 712 C CA . THR A 1 92 ? 22.889 19.291 -30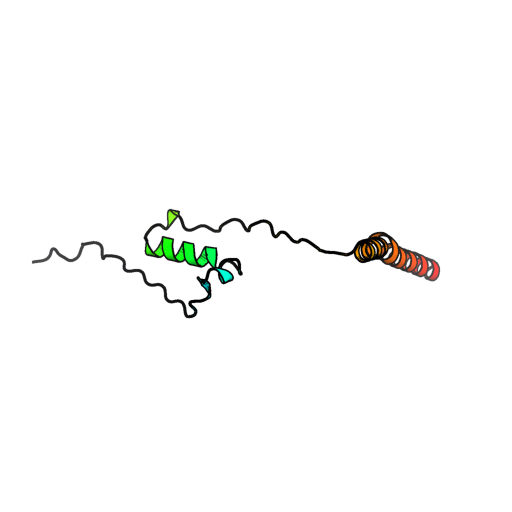.182 1.00 96.62 92 THR A CA 1
ATOM 713 C C . THR A 1 92 ? 24.412 19.363 -30.215 1.00 96.62 92 THR A C 1
ATOM 715 O O . THR A 1 92 ? 24.941 20.469 -30.293 1.00 96.62 92 THR A O 1
ATOM 718 N N . TRP A 1 93 ? 25.112 18.225 -30.237 1.00 96.19 93 TRP A N 1
ATOM 719 C CA . TRP A 1 93 ? 26.565 18.177 -30.417 1.00 96.19 93 TRP A CA 1
ATOM 720 C C . TRP A 1 93 ? 26.991 18.728 -31.783 1.00 96.19 93 TRP A C 1
ATOM 722 O O . TRP A 1 93 ? 27.831 19.624 -31.834 1.00 96.19 93 TRP A O 1
ATOM 732 N N . TRP A 1 94 ? 26.350 18.288 -32.870 1.00 95.69 94 TRP A N 1
ATOM 733 C CA . TRP A 1 94 ? 26.638 18.797 -34.217 1.00 95.69 94 TRP A CA 1
ATOM 734 C C . TRP A 1 94 ? 26.361 20.287 -34.386 1.00 95.69 94 TRP A C 1
ATOM 736 O O . TRP A 1 94 ? 27.055 20.940 -35.147 1.00 95.69 94 TRP A O 1
ATOM 746 N N . ARG A 1 95 ? 25.366 20.843 -33.687 1.00 93.25 95 ARG A N 1
ATOM 747 C CA . ARG A 1 95 ? 25.094 22.291 -33.721 1.00 93.25 95 ARG A CA 1
ATOM 748 C C . ARG A 1 95 ? 26.097 23.133 -32.929 1.00 93.25 95 ARG A C 1
ATOM 750 O O . ARG A 1 95 ? 26.101 24.348 -33.093 1.00 93.25 95 ARG A O 1
ATOM 757 N N . ARG A 1 96 ? 26.847 22.523 -32.010 1.00 89.88 96 ARG A N 1
ATOM 758 C CA . ARG A 1 96 ? 27.831 23.200 -31.146 1.00 89.88 96 ARG A CA 1
ATOM 759 C C . ARG A 1 96 ? 29.266 23.062 -31.657 1.00 89.88 96 ARG A C 1
ATOM 761 O O . ARG A 1 96 ? 30.151 23.708 -31.102 1.00 89.88 96 ARG A O 1
ATOM 768 N N . ARG A 1 97 ? 29.492 22.186 -32.637 1.00 72.12 97 ARG A N 1
ATOM 769 C CA . ARG A 1 97 ? 30.745 22.069 -33.379 1.00 72.12 97 ARG A CA 1
ATOM 770 C C . ARG A 1 97 ? 30.713 23.020 -34.566 1.00 72.12 97 ARG A C 1
ATOM 772 O O . ARG A 1 97 ? 31.789 23.581 -34.848 1.00 72.12 97 ARG A O 1
#

Sequence (97 aa):
ASADADA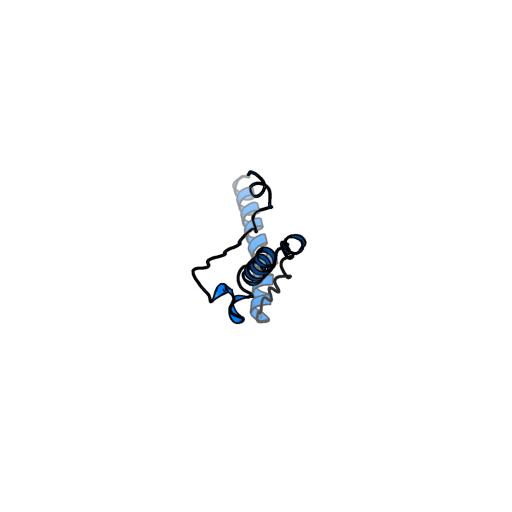PKAEARLVVIGDADFAANWMLGFQGNRDLFLNVANWLSLQENLIAIRPKSPDDRRITMSADQQTRVRWLSLFIIPGLLFAAGVRTWWRRR

Secondary structure (DSSP, 8-state):
---SS-SPPPPP-----S-SGGGSTTTTTSTTHHHHHHHHHHHHTT-GGG---PPPPP--------HHHHHHHHHIIIIIHHHHHHHHHHHHHHHH-

Foldseek 3Di:
DDDDPPDPDDDQDDDDDPDPCLVPPVNCLPDCSVLVVVCSVCVNVVNNVPNDDDPDDPPPPDDDDDPVRVVVCCCVPVPVVVVVVVVVVVVVVVVVD

Radius of gyration: 29.59 Å; chains: 1; bounding box: 50×33×93 Å

pLDDT: mean 87.1, std 12.47, range [48.66, 98.19]